Protein AF-A0A352SE69-F1 (afdb_monomer)

Radius of gyration: 11.37 Å; Cα contacts (8 Å, |Δi|>4): 41; chains: 1; bounding box: 24×21×27 Å

Secondary structure (DSSP, 8-state):
-HHHHHHHHH--HHHHHHHHTT--HHHHHHHHHHTS-TTT--HHHHHHHHHHHHHHH--

Nearest PDB structures (foldseek):
  8oo6-assembly1_A  TM=8.880E-01  e=1.441E-04  Escherichia coli 'BL21-Gold(DE3)pLysS AG'
  7zus-assembly2_BBB  TM=8.516E-01  e=9.653E-04  Homo sapiens
  2hhx-assembly1_A  TM=7.898E-01  e=1.101E-03  Geobacillus stearothermophilus
  7zus-assembly3_CCC  TM=8.448E-01  e=9.653E-04  Homo sapiens
  8e24-assembly1_A  TM=8.512E-01  e=2.943E-03  Homo sapiens

Structure (mmCIF, N/CA/C/O backbone):
data_AF-A0A352SE69-F1
#
_entry.id   AF-A0A352SE69-F1
#
loop_
_atom_site.group_PDB
_atom_site.id
_atom_site.type_symbol
_atom_site.label_atom_id
_atom_site.label_alt_id
_atom_site.label_comp_id
_atom_site.label_asym_id
_atom_site.label_entity_id
_atom_site.label_seq_id
_atom_site.pdbx_PDB_ins_code
_atom_site.Cartn_x
_atom_site.Cartn_y
_atom_site.Cartn_z
_atom_site.occupancy
_atom_site.B_iso_or_equiv
_atom_site.auth_seq_id
_atom_site.auth_comp_id
_atom_site.auth_asym_id
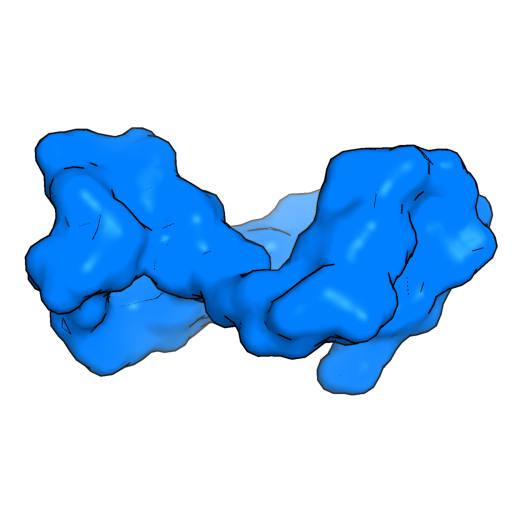_atom_site.auth_atom_id
_atom_site.pdbx_PDB_model_num
ATOM 1 N N . ILE A 1 1 ? -1.317 1.249 -10.759 1.00 75.31 1 ILE A N 1
ATOM 2 C CA . ILE A 1 1 ? -0.723 0.386 -11.818 1.00 75.31 1 ILE A CA 1
ATOM 3 C C . ILE A 1 1 ? 0.743 0.118 -11.494 1.00 75.31 1 ILE A C 1
ATOM 5 O O . ILE A 1 1 ? 1.207 -0.999 -11.669 1.00 75.31 1 ILE A O 1
ATOM 9 N N . GLU A 1 2 ? 1.420 1.112 -10.929 1.00 81.25 2 GLU A N 1
ATOM 10 C CA . GLU A 1 2 ? 2.806 1.104 -10.470 1.00 81.25 2 GLU A CA 1
ATOM 11 C C . GLU A 1 2 ? 3.152 -0.120 -9.615 1.00 81.25 2 GLU A C 1
ATOM 13 O O . GLU A 1 2 ? 4.087 -0.830 -9.952 1.00 81.25 2 GLU A O 1
ATOM 18 N N . LEU A 1 3 ? 2.357 -0.460 -8.591 1.00 81.12 3 LEU A N 1
ATOM 19 C CA . LEU A 1 3 ? 2.637 -1.646 -7.766 1.00 81.12 3 LEU A CA 1
ATOM 20 C C . LEU A 1 3 ? 2.594 -2.973 -8.542 1.00 81.12 3 LEU A C 1
ATOM 22 O O . LEU A 1 3 ? 3.320 -3.896 -8.197 1.00 81.12 3 LEU A O 1
ATOM 26 N N . ARG A 1 4 ? 1.777 -3.082 -9.599 1.00 84.88 4 ARG A N 1
ATOM 27 C CA . ARG A 1 4 ? 1.748 -4.286 -10.451 1.00 84.88 4 ARG A CA 1
ATOM 28 C C . ARG A 1 4 ? 3.007 -4.388 -11.301 1.00 84.88 4 ARG A C 1
ATOM 30 O O . ARG A 1 4 ? 3.521 -5.481 -11.500 1.00 84.88 4 ARG A O 1
ATOM 37 N N . ILE A 1 5 ? 3.489 -3.248 -11.792 1.00 86.62 5 ILE A N 1
ATOM 38 C CA . ILE A 1 5 ? 4.766 -3.163 -12.503 1.00 86.62 5 ILE A CA 1
ATOM 39 C C . ILE A 1 5 ? 5.900 -3.520 -11.539 1.00 86.62 5 ILE A C 1
ATOM 41 O O . ILE A 1 5 ? 6.738 -4.345 -11.880 1.00 86.62 5 ILE A O 1
ATOM 45 N N . MET A 1 6 ? 5.872 -2.980 -10.318 1.00 83.06 6 MET A N 1
ATOM 46 C CA . MET A 1 6 ? 6.847 -3.297 -9.277 1.00 83.06 6 MET A CA 1
ATOM 47 C C . MET A 1 6 ? 6.853 -4.789 -8.955 1.00 83.06 6 MET A C 1
ATOM 49 O O . MET A 1 6 ? 7.913 -5.385 -8.999 1.00 83.06 6 MET A O 1
ATOM 53 N N .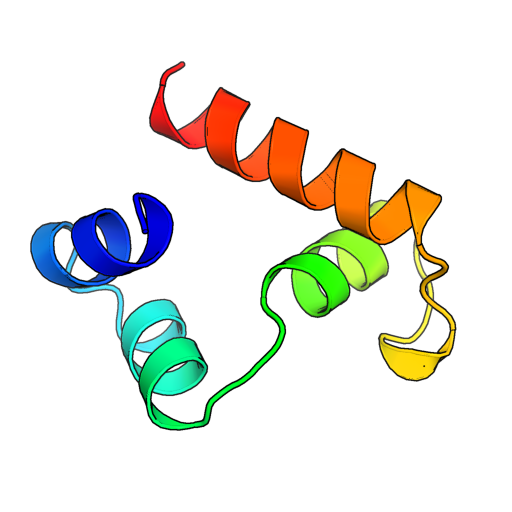 ALA A 1 7 ? 5.690 -5.411 -8.734 1.00 86.94 7 ALA A N 1
ATOM 54 C CA . ALA A 1 7 ? 5.574 -6.853 -8.500 1.00 86.94 7 ALA A CA 1
ATOM 55 C C . ALA A 1 7 ? 6.199 -7.689 -9.630 1.00 86.94 7 ALA A C 1
ATOM 57 O O . ALA A 1 7 ? 6.848 -8.700 -9.381 1.00 86.94 7 ALA A O 1
ATOM 58 N N . HIS A 1 8 ? 6.017 -7.258 -10.881 1.00 86.44 8 HIS A N 1
ATOM 59 C CA . HIS A 1 8 ? 6.589 -7.937 -12.039 1.00 86.44 8 HIS A CA 1
ATOM 60 C C . HIS A 1 8 ? 8.109 -7.755 -12.148 1.00 86.44 8 HIS A C 1
ATOM 62 O O . HIS A 1 8 ? 8.808 -8.707 -12.478 1.00 86.44 8 HIS A O 1
ATOM 68 N N . ILE A 1 9 ? 8.620 -6.554 -11.862 1.00 87.56 9 ILE 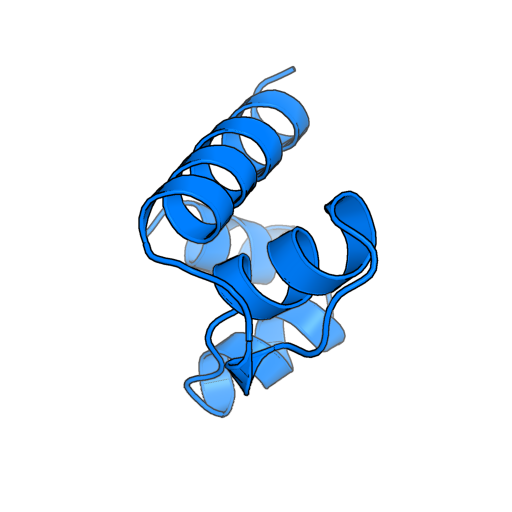A N 1
ATOM 69 C CA . ILE A 1 9 ? 10.056 -6.244 -11.930 1.00 87.56 9 ILE A CA 1
ATOM 70 C C . ILE A 1 9 ? 10.813 -6.838 -10.735 1.00 87.56 9 ILE A C 1
ATOM 72 O O . ILE A 1 9 ? 11.906 -7.366 -10.913 1.00 87.56 9 ILE A O 1
ATOM 76 N N . SER A 1 10 ? 10.250 -6.754 -9.527 1.00 85.81 10 SER A N 1
ATOM 77 C CA . SER A 1 10 ? 10.871 -7.263 -8.302 1.00 85.81 10 SER A CA 1
ATOM 78 C C . SER A 1 10 ? 10.826 -8.786 -8.209 1.00 85.81 10 SER A C 1
ATOM 80 O O . SER A 1 10 ? 11.640 -9.368 -7.498 1.00 85.81 10 SER A O 1
ATOM 82 N N . GLY A 1 11 ? 9.877 -9.430 -8.897 1.00 86.12 11 GLY A N 1
ATOM 83 C CA . GLY A 1 11 ? 9.651 -10.870 -8.794 1.00 86.12 11 GLY A CA 1
ATOM 84 C C . GLY A 1 11 ? 9.136 -11.309 -7.421 1.00 86.12 11 GLY A C 1
ATOM 85 O O . GLY A 1 11 ? 9.212 -12.490 -7.095 1.00 86.12 11 GLY A O 1
ATOM 86 N N . ASP A 1 12 ? 8.632 -10.378 -6.605 1.00 87.25 12 ASP A N 1
ATOM 87 C CA . ASP A 1 12 ? 8.135 -10.685 -5.266 1.00 87.25 12 ASP A CA 1
ATOM 88 C C . ASP A 1 12 ? 6.885 -11.571 -5.360 1.00 87.25 12 ASP A C 1
ATOM 90 O O . ASP A 1 12 ? 5.816 -11.145 -5.811 1.00 87.25 12 ASP A O 1
ATOM 94 N N . GLU A 1 13 ? 7.023 -12.828 -4.934 1.00 88.94 13 GLU A N 1
ATOM 95 C CA . GLU A 1 13 ? 5.952 -13.817 -5.025 1.00 88.94 13 GLU A CA 1
ATOM 96 C C . GLU A 1 13 ? 4.703 -13.421 -4.236 1.00 88.94 13 GLU A C 1
ATOM 98 O O . GLU A 1 13 ? 3.592 -13.739 -4.664 1.00 88.94 13 GLU A O 1
ATOM 103 N N . ASN A 1 14 ? 4.850 -12.724 -3.108 1.00 85.00 14 ASN A N 1
ATOM 104 C CA . ASN A 1 14 ? 3.714 -12.317 -2.286 1.00 85.00 14 ASN A CA 1
ATOM 105 C C . ASN A 1 14 ? 2.919 -11.219 -2.990 1.00 85.00 14 ASN A C 1
ATOM 107 O O . ASN A 1 14 ? 1.695 -11.302 -3.077 1.00 85.00 14 ASN A O 1
ATOM 111 N N . LEU A 1 15 ? 3.608 -10.231 -3.560 1.00 85.44 15 LEU A N 1
ATOM 112 C CA . LEU A 1 15 ? 3.002 -9.171 -4.366 1.00 85.44 15 LEU A CA 1
ATOM 113 C C . LEU A 1 15 ? 2.338 -9.730 -5.630 1.00 85.44 15 LEU A C 1
ATOM 115 O O . LEU A 1 15 ? 1.207 -9.358 -5.951 1.00 85.44 15 LEU A O 1
ATOM 119 N N . LEU A 1 16 ? 3.007 -10.648 -6.331 1.00 90.62 16 LEU A N 1
ATOM 120 C CA . LEU A 1 16 ? 2.453 -11.308 -7.514 1.00 90.62 16 LEU A CA 1
ATOM 121 C C . LEU A 1 16 ? 1.183 -12.099 -7.179 1.00 90.62 16 LEU A C 1
ATOM 123 O O . LEU A 1 16 ? 0.178 -11.952 -7.878 1.00 90.62 16 LEU A O 1
ATOM 127 N N . ARG A 1 17 ? 1.198 -12.888 -6.097 1.00 91.06 17 ARG A N 1
ATOM 128 C CA . ARG A 1 17 ? 0.024 -13.640 -5.625 1.00 91.06 17 ARG A CA 1
ATOM 129 C C . ARG A 1 17 ? -1.104 -12.713 -5.194 1.00 91.06 17 ARG A C 1
ATOM 131 O O . ARG A 1 17 ? -2.233 -12.913 -5.629 1.00 91.06 17 ARG A O 1
ATOM 138 N N . ALA A 1 18 ? -0.802 -11.672 -4.422 1.00 88.50 18 ALA A N 1
ATOM 139 C CA . ALA A 1 18 ? -1.797 -10.702 -3.981 1.00 88.50 18 ALA A CA 1
ATOM 140 C C . ALA A 1 18 ? -2.504 -10.050 -5.180 1.00 88.50 18 ALA A C 1
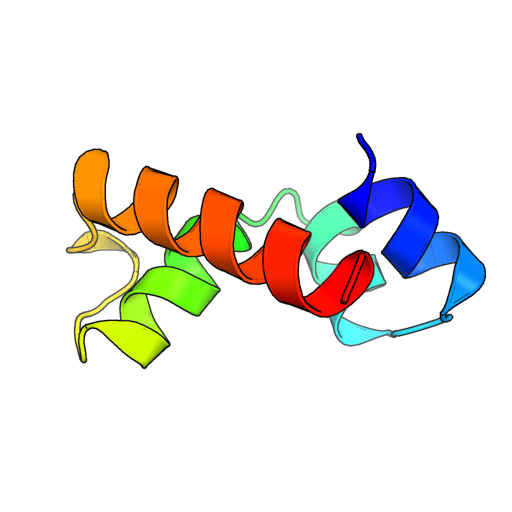ATOM 142 O O . ALA A 1 18 ? -3.731 -9.964 -5.214 1.00 88.50 18 ALA A O 1
ATOM 143 N N . PHE A 1 19 ? -1.757 -9.672 -6.224 1.00 88.69 19 PHE A N 1
ATOM 144 C CA . PHE A 1 19 ? -2.363 -9.153 -7.450 1.00 88.69 19 PHE A CA 1
ATOM 145 C C . PHE A 1 19 ? -3.137 -10.200 -8.250 1.00 88.69 19 PHE A C 1
ATOM 147 O O . PHE A 1 19 ? -4.192 -9.866 -8.790 1.00 88.69 19 PHE A O 1
ATOM 154 N N . ALA A 1 20 ? -2.644 -11.437 -8.336 1.00 90.31 20 ALA A N 1
ATOM 155 C CA . ALA A 1 20 ? -3.342 -12.528 -9.017 1.00 90.31 20 ALA A CA 1
ATOM 156 C C . ALA A 1 20 ? -4.678 -12.876 -8.336 1.00 90.31 20 ALA A C 1
ATOM 158 O O . ALA A 1 20 ? -5.656 -13.169 -9.020 1.00 90.31 20 ALA A O 1
ATOM 159 N N . ASN A 1 21 ? -4.732 -12.769 -7.009 1.00 92.56 21 ASN A N 1
ATOM 160 C CA . ASN A 1 21 ? -5.916 -13.040 -6.196 1.00 92.56 21 ASN A CA 1
ATOM 161 C C . ASN A 1 21 ? -6.862 -11.832 -6.061 1.00 92.56 21 ASN A C 1
ATOM 163 O O . ASN A 1 21 ? -7.921 -11.950 -5.449 1.00 92.56 21 ASN A O 1
ATOM 167 N N . GLY A 1 22 ? -6.498 -10.666 -6.608 1.00 89.38 22 GLY A N 1
ATOM 168 C CA . GLY A 1 22 ? -7.287 -9.438 -6.469 1.00 89.38 22 GLY A CA 1
ATOM 169 C C . GLY A 1 22 ? -7.303 -8.865 -5.046 1.00 89.38 22 GLY A C 1
ATOM 170 O O . GLY A 1 22 ? -8.243 -8.158 -4.684 1.00 89.38 22 GLY A O 1
ATOM 171 N N . GLU A 1 23 ? -6.286 -9.164 -4.238 1.00 90.56 23 GLU A N 1
ATOM 172 C CA . GLU A 1 23 ? -6.182 -8.694 -2.858 1.00 90.56 23 GLU A CA 1
ATOM 173 C C . GLU A 1 23 ? -5.950 -7.179 -2.782 1.00 90.56 23 GLU A C 1
ATOM 175 O O . GLU A 1 23 ? -5.218 -6.575 -3.574 1.00 90.56 23 GLU A O 1
ATOM 180 N N . ASP A 1 24 ? -6.546 -6.546 -1.7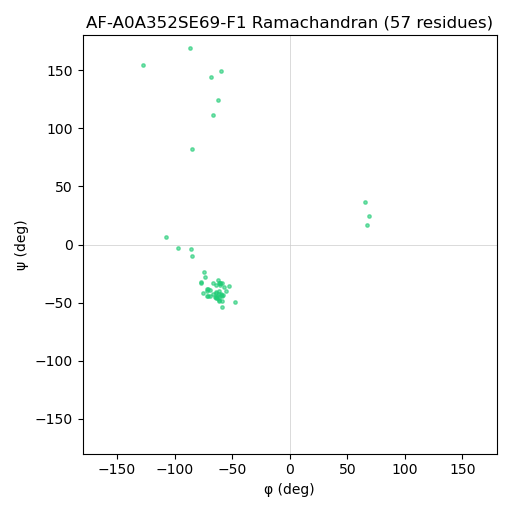70 1.00 92.19 24 ASP A N 1
ATOM 181 C CA . ASP A 1 24 ? -6.339 -5.128 -1.495 1.00 92.19 24 ASP A CA 1
ATOM 182 C C . ASP A 1 24 ? -5.083 -4.922 -0.642 1.00 92.19 24 ASP A C 1
ATOM 184 O O . ASP A 1 24 ? -5.141 -4.763 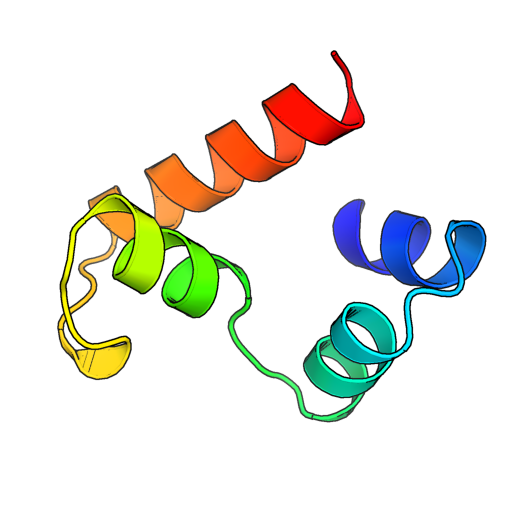0.580 1.00 92.19 24 ASP A O 1
ATOM 188 N N . ILE A 1 25 ? -3.932 -4.904 -1.311 1.00 90.56 25 ILE A N 1
ATOM 189 C CA . ILE A 1 25 ? -2.610 -4.732 -0.688 1.00 90.56 25 ILE A CA 1
ATOM 190 C C . ILE A 1 25 ? -2.565 -3.480 0.196 1.00 90.56 25 ILE A C 1
ATOM 192 O O . ILE A 1 25 ? -1.971 -3.489 1.267 1.00 90.56 25 ILE A O 1
ATOM 196 N N . HIS A 1 26 ? -3.257 -2.407 -0.194 1.00 93.56 26 HIS A N 1
ATOM 197 C CA . HIS A 1 26 ? -3.291 -1.184 0.602 1.00 93.56 26 HIS A CA 1
ATOM 198 C C . HIS A 1 26 ? -4.020 -1.364 1.935 1.00 93.56 26 HIS A C 1
ATOM 200 O O . HIS A 1 26 ? -3.630 -0.736 2.915 1.00 93.56 26 HIS A O 1
ATOM 206 N N . ARG A 1 27 ? -5.055 -2.212 1.996 1.00 94.25 27 ARG A N 1
ATOM 207 C CA . ARG A 1 27 ? -5.709 -2.569 3.265 1.00 94.25 27 ARG A CA 1
ATOM 208 C C . ARG A 1 27 ? -4.830 -3.473 4.115 1.00 94.25 27 ARG A C 1
ATOM 210 O O . ARG A 1 27 ? -4.786 -3.269 5.319 1.00 94.25 27 ARG A O 1
ATOM 217 N N . ALA A 1 28 ? -4.110 -4.413 3.504 1.00 91.19 28 ALA A N 1
ATOM 218 C CA . ALA A 1 28 ? -3.136 -5.236 4.219 1.00 91.19 28 ALA A CA 1
ATOM 219 C C . ALA A 1 28 ? -2.057 -4.363 4.882 1.00 91.19 28 ALA A C 1
ATOM 221 O O . ALA A 1 28 ? -1.912 -4.389 6.100 1.00 91.19 28 ALA A O 1
ATOM 222 N N . THR A 1 29 ? -1.408 -3.493 4.102 1.00 90.69 29 THR A N 1
ATOM 223 C CA . THR A 1 29 ? -0.396 -2.559 4.615 1.00 90.69 29 THR A CA 1
ATOM 224 C C . THR A 1 29 ? -0.974 -1.595 5.655 1.00 90.69 29 THR A C 1
ATOM 226 O O . THR A 1 29 ? -0.331 -1.308 6.658 1.00 90.69 29 THR A O 1
ATOM 229 N N . ALA A 1 30 ? -2.194 -1.085 5.453 1.00 94.94 30 ALA A N 1
ATOM 230 C CA . ALA A 1 30 ? -2.841 -0.222 6.440 1.00 94.94 30 ALA A CA 1
ATOM 231 C C . ALA A 1 30 ? -3.119 -0.960 7.759 1.00 94.94 30 ALA A C 1
ATOM 233 O O . ALA A 1 30 ? -2.898 -0.387 8.821 1.00 94.94 30 ALA A O 1
ATOM 234 N N . GLY A 1 31 ? -3.574 -2.212 7.708 1.00 95.06 31 GLY A N 1
ATOM 235 C CA . GLY A 1 31 ? -3.818 -3.009 8.909 1.00 95.06 31 GLY A CA 1
ATOM 236 C C . GLY A 1 31 ? -2.554 -3.186 9.749 1.00 95.06 31 GLY A C 1
ATOM 237 O O . GLY A 1 31 ? -2.583 -2.976 10.958 1.00 95.06 31 GLY A O 1
ATOM 238 N N . GLU A 1 32 ? -1.423 -3.445 9.092 1.00 91.06 32 GLU A N 1
ATOM 239 C CA . GLU A 1 32 ? -0.112 -3.539 9.744 1.00 91.06 32 GLU A CA 1
ATOM 240 C C . GLU A 1 32 ? 0.339 -2.202 10.356 1.00 91.06 32 GLU A C 1
ATOM 242 O O . GLU A 1 32 ? 0.772 -2.168 11.505 1.00 91.06 32 GLU A O 1
ATOM 247 N N . ILE A 1 33 ? 0.196 -1.088 9.625 1.00 91.62 33 ILE A N 1
ATOM 248 C CA . ILE A 1 33 ? 0.605 0.251 10.095 1.00 91.62 33 ILE A CA 1
ATOM 249 C C . ILE A 1 33 ? -0.243 0.723 11.281 1.00 91.62 33 ILE A C 1
ATOM 251 O O . ILE A 1 33 ? 0.277 1.322 12.221 1.00 91.62 33 ILE A O 1
ATOM 255 N N . PHE A 1 34 ? -1.558 0.508 11.215 1.00 94.06 34 PHE A N 1
A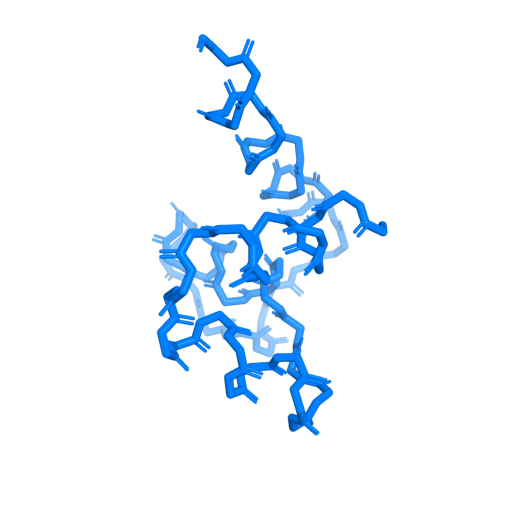TOM 256 C CA . PHE A 1 34 ? -2.513 1.036 12.190 1.00 94.06 34 PHE A CA 1
ATOM 257 C C . PHE A 1 34 ? -2.889 0.022 13.280 1.00 94.06 34 PHE A C 1
ATOM 259 O O . PHE A 1 34 ? -3.629 0.382 14.194 1.00 94.06 34 PHE A O 1
ATOM 266 N N . GLY A 1 35 ? -2.388 -1.216 13.206 1.00 95.88 35 GLY A N 1
ATOM 267 C CA . GLY A 1 35 ? -2.661 -2.273 14.182 1.00 95.88 35 GLY A CA 1
ATOM 268 C C . GLY A 1 35 ? -4.128 -2.705 14.215 1.00 95.88 35 GLY A C 1
ATOM 269 O O . GLY A 1 35 ? -4.671 -2.953 15.290 1.00 95.88 35 GLY A O 1
ATOM 270 N N . VAL A 1 36 ? -4.786 -2.742 13.055 1.00 97.12 36 VAL A N 1
ATOM 271 C CA . VAL A 1 36 ? -6.203 -3.113 12.923 1.00 97.12 36 VAL A CA 1
ATOM 272 C C . VAL A 1 36 ? -6.385 -4.214 11.885 1.00 97.12 36 VAL A C 1
ATOM 274 O O . VAL 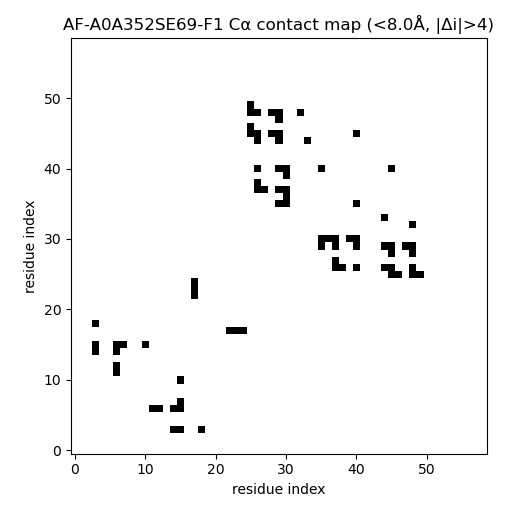A 1 36 ? -5.600 -4.336 10.947 1.00 97.12 36 VAL A O 1
ATOM 277 N N . GLU A 1 37 ? -7.459 -4.988 12.018 1.00 96.12 37 GLU A N 1
ATOM 278 C CA . GLU A 1 37 ? -7.843 -5.972 11.004 1.00 96.12 37 GLU A CA 1
ATOM 279 C C . GLU A 1 37 ? -8.118 -5.307 9.647 1.00 96.12 37 GLU A C 1
ATOM 281 O O . GLU A 1 37 ? -8.582 -4.162 9.573 1.00 96.12 37 GLU A O 1
ATOM 286 N N . ARG A 1 38 ? -7.868 -6.031 8.551 1.00 92.69 38 ARG A N 1
ATOM 287 C CA . ARG A 1 38 ? -7.983 -5.505 7.172 1.00 92.69 38 ARG A CA 1
ATOM 288 C C . ARG A 1 38 ? -9.389 -4.986 6.863 1.00 92.69 38 ARG A C 1
ATOM 290 O O . ARG A 1 38 ? -9.562 -4.012 6.118 1.00 92.69 38 ARG A O 1
ATOM 297 N N . GLU A 1 39 ? -10.389 -5.624 7.454 1.00 94.50 39 GLU A N 1
ATOM 298 C CA . GLU A 1 39 ? -11.808 -5.296 7.351 1.00 94.50 39 GLU A CA 1
ATOM 299 C C . GLU A 1 39 ? -12.156 -4.036 8.156 1.00 94.50 39 GLU A C 1
ATOM 301 O O . GLU A 1 39 ? -13.061 -3.296 7.774 1.00 94.50 39 GLU A O 1
ATOM 306 N N . ALA A 1 40 ? -11.406 -3.753 9.226 1.00 96.88 40 ALA A N 1
ATOM 307 C CA . ALA A 1 40 ? -11.562 -2.566 10.067 1.00 96.88 40 ALA A CA 1
ATOM 308 C C . ALA A 1 40 ? -10.824 -1.331 9.518 1.00 96.88 40 ALA A C 1
ATOM 310 O O . ALA A 1 40 ? -11.041 -0.216 9.997 1.00 96.88 40 ALA A O 1
ATOM 311 N N . VAL A 1 41 ? -9.984 -1.501 8.492 1.00 97.38 41 VAL A N 1
ATOM 312 C CA . VAL A 1 41 ? -9.311 -0.390 7.812 1.00 97.38 41 VAL A CA 1
ATOM 313 C C . VAL A 1 41 ? -10.340 0.539 7.163 1.00 97.38 41 VAL A C 1
ATOM 315 O O . VAL A 1 41 ? -11.146 0.134 6.318 1.00 97.38 41 VAL A O 1
ATOM 318 N N . ASN A 1 42 ? -10.283 1.821 7.502 1.00 97.56 42 ASN A N 1
ATOM 319 C CA . ASN A 1 42 ? -11.108 2.838 6.861 1.00 97.56 42 ASN A CA 1
ATOM 320 C C . ASN A 1 42 ? -10.455 3.394 5.579 1.00 97.56 42 ASN A C 1
ATOM 322 O O . ASN A 1 42 ? -9.286 3.146 5.267 1.00 97.56 42 ASN A O 1
ATOM 326 N N . SER A 1 43 ? -11.228 4.157 4.804 1.00 96.69 43 SER A N 1
ATOM 327 C CA . SER A 1 43 ? -10.786 4.696 3.511 1.00 96.69 43 SER A CA 1
ATOM 328 C C . SER A 1 43 ? -9.564 5.617 3.615 1.00 96.69 43 SER A C 1
ATOM 330 O O . SER A 1 43 ? -8.712 5.590 2.725 1.00 96.69 43 SER A O 1
ATOM 332 N N . GLU A 1 44 ? -9.447 6.394 4.695 1.00 96.81 44 GLU A N 1
ATOM 333 C CA . GLU A 1 44 ? -8.316 7.304 4.916 1.00 96.81 44 GLU A CA 1
ATOM 334 C C . GLU A 1 44 ? -7.036 6.532 5.255 1.00 96.81 44 GLU A C 1
ATOM 336 O O . GLU A 1 44 ? -5.994 6.771 4.645 1.00 96.81 44 GLU A O 1
ATOM 341 N N . GLN A 1 45 ? -7.117 5.528 6.130 1.00 97.00 45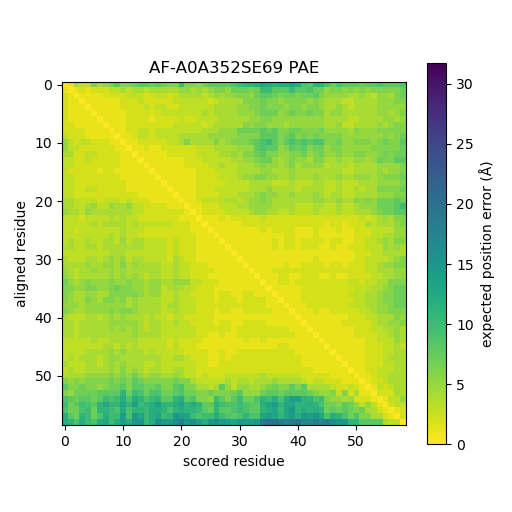 GLN A N 1
ATOM 342 C CA . GLN A 1 45 ? -5.998 4.634 6.452 1.00 97.00 45 GLN A CA 1
ATOM 343 C C . GLN A 1 45 ? -5.490 3.901 5.204 1.00 97.00 45 GLN A C 1
ATOM 345 O O . GLN A 1 45 ? -4.287 3.871 4.933 1.00 97.00 45 GLN A O 1
ATOM 350 N N . ARG A 1 46 ? -6.409 3.380 4.381 1.00 95.75 46 ARG A N 1
ATOM 351 C CA . ARG A 1 46 ? -6.074 2.750 3.098 1.00 95.75 46 ARG A CA 1
ATOM 352 C C . ARG A 1 46 ? -5.370 3.724 2.150 1.00 95.75 46 ARG A C 1
ATOM 354 O O . ARG A 1 46 ? -4.401 3.361 1.482 1.00 95.75 46 ARG A O 1
ATOM 361 N N . ARG A 1 47 ? -5.857 4.966 2.065 1.00 93.94 47 ARG A N 1
ATOM 362 C CA . ARG A 1 47 ? -5.247 6.017 1.240 1.00 93.94 47 ARG A CA 1
ATOM 363 C C . ARG A 1 47 ? -3.845 6.367 1.738 1.00 93.94 47 ARG A C 1
ATOM 365 O O . ARG A 1 47 ? -2.948 6.523 0.913 1.00 93.94 47 ARG A O 1
ATOM 372 N N . TYR A 1 48 ? -3.642 6.437 3.049 1.00 92.88 48 TYR A N 1
ATOM 373 C CA . TYR A 1 48 ? -2.335 6.694 3.648 1.00 92.88 48 TYR A CA 1
ATOM 374 C C . TYR A 1 48 ? -1.334 5.575 3.330 1.00 92.88 48 TYR A C 1
ATOM 376 O O . TYR A 1 48 ? -0.241 5.843 2.832 1.00 92.88 48 TYR A O 1
ATOM 384 N N . ALA A 1 49 ? -1.747 4.314 3.482 1.00 91.88 49 ALA A N 1
ATOM 385 C CA . ALA A 1 49 ? -0.932 3.155 3.115 1.00 91.88 49 ALA A CA 1
ATOM 386 C C . ALA A 1 49 ? -0.586 3.115 1.618 1.00 91.88 49 ALA A C 1
ATOM 388 O O . ALA A 1 49 ? 0.506 2.687 1.238 1.00 91.88 49 ALA A O 1
ATOM 389 N N . LYS A 1 50 ? -1.481 3.591 0.743 1.00 90.19 50 LYS A N 1
ATOM 390 C CA . LYS A 1 50 ? -1.150 3.800 -0.672 1.00 90.19 50 LYS A CA 1
ATOM 391 C C . LYS A 1 50 ? -0.020 4.819 -0.825 1.00 90.19 50 LYS A C 1
ATOM 393 O O . LYS A 1 50 ? 0.935 4.525 -1.527 1.00 90.19 50 LYS A O 1
ATOM 398 N N . VAL A 1 51 ? -0.093 5.978 -0.173 1.00 87.19 51 VAL A N 1
ATOM 399 C CA . VAL A 1 51 ? 0.960 7.008 -0.269 1.00 87.19 51 VAL A CA 1
ATOM 400 C C . VAL A 1 51 ? 2.304 6.488 0.250 1.00 87.19 51 VAL A C 1
ATOM 402 O O . VAL A 1 51 ? 3.314 6.693 -0.416 1.00 87.19 51 VAL A O 1
ATOM 405 N N . ILE A 1 52 ? 2.320 5.756 1.369 1.00 82.81 52 ILE A N 1
ATOM 406 C CA . ILE A 1 52 ? 3.547 5.153 1.921 1.00 82.81 52 ILE A CA 1
ATOM 407 C C . ILE A 1 52 ? 4.168 4.148 0.954 1.00 82.81 52 ILE A C 1
ATOM 409 O O . ILE A 1 52 ? 5.363 4.227 0.687 1.00 82.81 52 ILE A O 1
ATOM 413 N N . ASN A 1 53 ? 3.369 3.233 0.399 1.00 77.44 53 ASN A N 1
ATOM 414 C CA . ASN A 1 53 ? 3.872 2.258 -0.569 1.00 77.44 53 ASN A CA 1
ATOM 415 C C . ASN A 1 53 ? 4.519 2.949 -1.779 1.00 77.44 53 ASN A C 1
ATOM 417 O O . ASN A 1 53 ? 5.539 2.490 -2.274 1.00 77.44 53 ASN A O 1
ATOM 421 N N . PHE A 1 54 ? 3.970 4.079 -2.229 1.00 71.94 54 PHE A N 1
ATOM 422 C CA . PHE A 1 54 ? 4.607 4.884 -3.272 1.00 71.94 54 PHE A CA 1
ATOM 423 C C . PHE A 1 54 ? 5.893 5.559 -2.779 1.00 71.94 54 PHE A C 1
ATOM 425 O O . PHE A 1 54 ? 6.900 5.509 -3.475 1.00 71.94 54 PHE A O 1
ATOM 432 N N . GLY A 1 55 ? 5.888 6.147 -1.583 1.00 70.81 55 GLY A N 1
ATOM 433 C CA . GLY A 1 55 ? 7.072 6.786 -1.002 1.00 70.81 55 GLY A CA 1
ATOM 434 C C . GLY A 1 55 ? 8.252 5.832 -0.793 1.00 70.81 55 GLY A C 1
ATOM 435 O O . GLY A 1 55 ? 9.386 6.250 -0.960 1.00 70.81 55 GLY A O 1
ATOM 436 N N . LEU A 1 56 ? 7.999 4.555 -0.487 1.00 68.44 56 LEU A N 1
ATOM 437 C CA . LEU A 1 56 ? 9.040 3.524 -0.357 1.00 68.44 56 LEU A CA 1
ATOM 438 C C . LEU A 1 56 ? 9.568 3.021 -1.708 1.00 68.44 56 LEU A C 1
ATOM 440 O O . LEU A 1 56 ? 10.730 2.646 -1.802 1.00 68.44 56 LEU A O 1
ATOM 444 N N . ILE A 1 57 ? 8.728 2.990 -2.748 1.00 67.56 57 ILE A N 1
ATOM 445 C CA . ILE A 1 57 ? 9.122 2.537 -4.097 1.00 67.56 57 ILE A CA 1
ATOM 446 C C . ILE A 1 57 ? 9.925 3.605 -4.841 1.00 67.56 57 ILE A C 1
ATOM 448 O O . ILE A 1 57 ? 10.779 3.271 -5.659 1.00 67.56 57 ILE A O 1
ATOM 452 N N . TYR A 1 58 ? 9.620 4.877 -4.585 1.00 61.84 58 TYR A N 1
ATOM 453 C CA . TYR A 1 58 ? 10.242 6.025 -5.246 1.00 61.84 58 TYR A CA 1
ATOM 454 C C . TYR A 1 58 ? 11.205 6.810 -4.344 1.00 61.84 58 TYR A C 1
ATOM 456 O O . TYR A 1 58 ? 11.651 7.886 -4.745 1.00 61.84 58 TYR A O 1
ATOM 464 N N . GLY A 1 59 ? 11.468 6.306 -3.135 1.00 53.06 59 GLY A N 1
ATOM 465 C CA . GLY A 1 59 ? 12.481 6.832 -2.220 1.00 53.06 59 GLY A CA 1
ATOM 466 C C . GLY A 1 59 ? 13.896 6.558 -2.703 1.00 53.06 59 GLY A C 1
ATOM 467 O O . GLY A 1 59 ? 14.112 5.496 -3.327 1.00 53.06 59 GLY A O 1
#

Mean predicted aligned error: 3.86 Å

Foldseek 3Di:
DVLCVVCVVVVPPVSVVCVVVVHLVLLVQLCVVVVHDSVPDDPVSSVVSVVVVVVVVVD

pLDDT: mean 87.75, std 9.15, range [53.06, 97.56]

Sequence (59 aa):
IELRIMAHISGDENLLRAFANGEDIHRATAGEIFGVEREAVNSEQRRYAKVINFGLIYG

Solvent-accessible surface area (backbone atoms only — not comparable to full-atom values): 3344 Å² total; per-residue (Å²): 112,64,69,61,53,46,24,64,74,71,62,40,64,66,54,43,48,35,60,74,71,68,52,64,60,35,29,51,51,22,12,68,76,70,74,42,56,51,86,70,48,47,74,64,48,27,51,50,30,44,53,49,56,48,50,67,73,74,100